Protein AF-A0A7C3NSJ6-F1 (afdb_monomer_lite)

Sequence (78 aa):
MEFSRPLTTSPGTPKTRLDILRRAFKATLADPEFLAQANKLKLDIAHVSGEESEKLVNEVLSIPPKVKENLRYLSSVK

Radius of gyration: 16.65 Å; chains: 1; bounding box: 30×33×43 Å

pLDDT: mean 86.95, std 10.48, range [44.22, 96.94]

Foldseek 3Di:
DLDDDDDDDDPPPDPVVVVVVQVVVVCLLVDPVNVVVCVVVVHDRDDDGPVVVVVVVVVVVPPDVVVCVVCVVVDPPD

Structure (mmCIF, N/CA/C/O backbone):
data_AF-A0A7C3NSJ6-F1
#
_entry.id   AF-A0A7C3NSJ6-F1
#
loop_
_atom_site.group_PDB
_atom_site.id
_atom_site.type_symbol
_atom_site.label_atom_id
_atom_site.label_alt_id
_atom_site.label_comp_id
_atom_site.label_asym_id
_atom_site.label_entity_id
_atom_site.label_seq_id
_atom_site.pdbx_PDB_ins_code
_atom_site.Cartn_x
_atom_site.Cartn_y
_atom_site.Cartn_z
_atom_site.occupancy
_atom_site.B_iso_or_equiv
_atom_site.auth_seq_id
_atom_site.auth_comp_id
_atom_site.auth_asym_id
_atom_site.auth_atom_id
_atom_site.pdbx_PDB_model_num
ATOM 1 N N . MET A 1 1 ? 3.030 8.532 7.641 1.00 50.16 1 MET A N 1
ATOM 2 C CA . MET A 1 1 ? 1.858 7.662 7.403 1.00 50.16 1 MET A CA 1
ATOM 3 C C . MET A 1 1 ? 2.283 6.645 6.370 1.00 50.16 1 MET A C 1
ATOM 5 O O . MET A 1 1 ? 2.444 7.025 5.220 1.00 50.16 1 MET A O 1
ATOM 9 N N . GLU A 1 2 ? 2.556 5.411 6.789 1.00 60.06 2 GLU A N 1
ATOM 10 C CA . GLU A 1 2 ? 3.160 4.396 5.910 1.00 60.06 2 GLU A CA 1
ATOM 11 C C . GLU A 1 2 ? 2.222 3.954 4.774 1.00 60.06 2 GLU A C 1
ATOM 13 O O . GLU A 1 2 ? 2.686 3.532 3.729 1.00 60.06 2 GLU A O 1
ATOM 18 N N . PHE A 1 3 ? 0.914 4.196 4.893 1.00 67.00 3 PHE A N 1
ATOM 19 C CA . PHE A 1 3 ? -0.073 4.007 3.831 1.00 67.00 3 PHE A CA 1
ATOM 20 C C . PHE A 1 3 ? -1.021 5.214 3.808 1.00 67.00 3 PHE A C 1
ATOM 22 O O . PHE A 1 3 ? -1.812 5.411 4.728 1.00 67.00 3 PHE A O 1
ATOM 29 N N . SER A 1 4 ? -0.894 6.076 2.793 1.00 69.88 4 SER A N 1
ATOM 30 C CA . SER A 1 4 ? -1.665 7.332 2.691 1.00 69.88 4 SER A CA 1
ATOM 31 C C . SER A 1 4 ? -2.674 7.353 1.541 1.00 69.88 4 SER A C 1
ATOM 33 O O . SER A 1 4 ? -3.618 8.141 1.567 1.00 69.88 4 SER A O 1
ATOM 35 N N . ARG A 1 5 ? -2.495 6.495 0.528 1.00 84.38 5 ARG A N 1
ATOM 36 C CA . ARG A 1 5 ? -3.327 6.451 -0.684 1.00 84.38 5 ARG A CA 1
ATOM 37 C C . ARG A 1 5 ? -3.763 5.011 -0.991 1.00 84.38 5 ARG A C 1
ATOM 39 O O . ARG A 1 5 ? -3.147 4.361 -1.835 1.00 84.38 5 ARG A O 1
ATOM 46 N N . PRO A 1 6 ? -4.802 4.504 -0.297 1.00 84.94 6 PRO A N 1
ATOM 47 C CA . PRO A 1 6 ? -5.369 3.189 -0.567 1.00 84.94 6 PRO A CA 1
ATOM 48 C C . PRO A 1 6 ? -5.854 3.038 -2.003 1.00 84.94 6 PRO A C 1
ATOM 50 O O . PRO A 1 6 ? -6.562 3.909 -2.506 1.00 84.94 6 PRO A O 1
ATOM 53 N N . LEU A 1 7 ? -5.611 1.869 -2.592 1.00 88.38 7 LEU A N 1
ATOM 54 C CA . LEU A 1 7 ? -6.442 1.356 -3.674 1.00 88.38 7 LEU A CA 1
ATOM 55 C C . LEU A 1 7 ? -7.299 0.218 -3.116 1.00 88.38 7 LEU A C 1
ATOM 57 O O . LEU A 1 7 ? -6.774 -0.803 -2.673 1.00 88.38 7 LEU A O 1
ATOM 61 N N . THR A 1 8 ? -8.615 0.407 -3.094 1.00 89.94 8 THR A N 1
ATOM 62 C CA . THR A 1 8 ? -9.565 -0.541 -2.497 1.00 89.94 8 THR A CA 1
ATOM 63 C C . THR A 1 8 ? -10.477 -1.158 -3.552 1.00 89.94 8 THR A C 1
ATOM 65 O O . THR A 1 8 ? -10.631 -0.645 -4.659 1.00 89.94 8 THR A O 1
ATOM 68 N N . THR A 1 9 ? -11.079 -2.295 -3.206 1.00 90.75 9 THR A N 1
ATOM 69 C CA . THR A 1 9 ? -12.074 -2.986 -4.039 1.00 90.75 9 THR A CA 1
ATOM 70 C C . THR A 1 9 ? -13.394 -3.093 -3.285 1.00 90.75 9 THR A C 1
ATOM 72 O O . THR A 1 9 ? -13.452 -2.850 -2.078 1.00 90.75 9 THR A O 1
ATOM 75 N N . SER A 1 10 ? -14.468 -3.443 -3.991 1.00 90.31 10 SER A N 1
ATOM 76 C CA . SER A 1 10 ? -15.782 -3.616 -3.377 1.00 90.31 10 SER A CA 1
ATOM 77 C C . SER A 1 10 ? -15.780 -4.749 -2.336 1.00 90.31 10 SER A C 1
ATOM 79 O O . SER A 1 10 ? -15.103 -5.770 -2.536 1.00 90.31 10 SER A O 1
ATOM 81 N N . PRO A 1 11 ? -16.574 -4.621 -1.255 1.00 87.75 11 PRO A N 1
ATOM 82 C CA . PRO A 1 11 ? -16.807 -5.713 -0.316 1.00 87.75 11 PRO A CA 1
ATOM 83 C C . PRO A 1 11 ? -17.279 -6.980 -1.040 1.00 87.75 11 PRO A C 1
ATOM 85 O O . PRO A 1 11 ? -18.077 -6.908 -1.972 1.00 87.75 11 PRO A O 1
ATOM 88 N N . GLY A 1 12 ? -16.786 -8.146 -0.619 1.00 89.75 12 GLY A N 1
ATOM 89 C CA . GLY A 1 12 ? -17.162 -9.433 -1.219 1.00 89.75 12 GLY A CA 1
ATOM 90 C C . GLY A 1 12 ? -16.414 -9.800 -2.507 1.00 89.75 12 GLY A C 1
ATOM 91 O O . GLY A 1 12 ? -16.745 -10.809 -3.128 1.00 89.75 12 GLY A O 1
ATOM 92 N N . THR A 1 13 ? -15.392 -9.034 -2.908 1.00 92.00 13 THR A N 1
ATOM 93 C CA . THR A 1 13 ? -14.520 -9.413 -4.033 1.00 92.00 13 THR A CA 1
ATOM 94 C C . THR A 1 13 ? -13.932 -10.820 -3.808 1.00 92.00 13 THR A C 1
ATOM 96 O O . THR A 1 13 ? -13.309 -11.058 -2.771 1.00 92.00 13 THR A O 1
ATOM 99 N N . PRO A 1 14 ? -14.092 -11.768 -4.757 1.00 95.50 14 PRO A N 1
ATOM 100 C CA . PRO A 1 14 ? -13.570 -13.124 -4.608 1.00 95.50 14 PRO A CA 1
ATOM 101 C C . PRO A 1 14 ? -12.058 -13.144 -4.364 1.00 95.50 14 PRO A C 1
ATOM 103 O O . PRO A 1 14 ? -11.313 -12.461 -5.070 1.00 95.50 14 PRO A O 1
ATOM 106 N N . LYS A 1 15 ? -11.592 -13.990 -3.431 1.00 91.69 15 LYS A N 1
ATOM 107 C CA . LYS A 1 15 ? -10.168 -14.091 -3.046 1.00 91.69 15 LYS A CA 1
ATOM 108 C C . LYS A 1 15 ? -9.233 -14.269 -4.244 1.00 91.69 15 LYS A C 1
ATOM 110 O O . LYS A 1 15 ? -8.204 -13.612 -4.317 1.00 91.69 15 LYS A O 1
ATOM 115 N N . THR A 1 16 ? -9.619 -15.089 -5.220 1.00 94.81 16 THR A N 1
ATOM 116 C CA . THR A 1 16 ? -8.835 -15.306 -6.445 1.00 94.81 16 THR A CA 1
ATOM 117 C C . THR A 1 16 ? -8.652 -14.024 -7.257 1.00 94.81 16 THR A C 1
ATOM 119 O O . THR A 1 16 ? -7.566 -13.767 -7.763 1.00 94.81 16 THR A O 1
ATOM 122 N N . ARG A 1 17 ? -9.693 -13.187 -7.367 1.00 95.00 17 ARG A N 1
ATOM 123 C CA . ARG A 1 17 ? -9.596 -11.895 -8.067 1.00 95.00 17 ARG A CA 1
ATOM 124 C C . ARG A 1 17 ? -8.753 -10.907 -7.274 1.00 95.00 17 ARG A C 1
ATOM 126 O O . ARG A 1 17 ? -7.940 -10.200 -7.859 1.00 95.00 17 ARG A O 1
ATOM 133 N N . LEU A 1 18 ? -8.924 -10.891 -5.954 1.00 93.31 18 LEU A N 1
ATOM 134 C CA . LEU A 1 18 ? -8.139 -10.044 -5.064 1.00 93.31 18 LEU A CA 1
ATOM 135 C C . LEU A 1 18 ? -6.640 -10.354 -5.171 1.00 93.31 18 LEU A C 1
ATOM 137 O O . LEU A 1 18 ? -5.835 -9.435 -5.283 1.00 93.31 18 LEU A O 1
ATOM 141 N N . ASP A 1 19 ? -6.273 -11.633 -5.199 1.00 93.31 19 ASP A N 1
ATOM 142 C CA . ASP A 1 19 ? -4.886 -12.073 -5.358 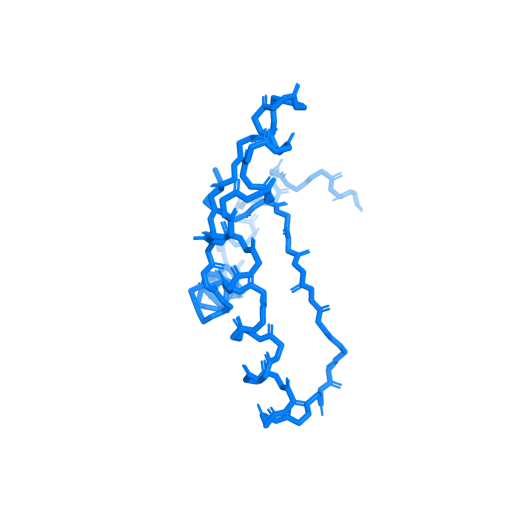1.00 93.31 19 ASP A CA 1
ATOM 143 C C . ASP A 1 19 ? -4.279 -11.632 -6.702 1.00 93.31 19 ASP A C 1
ATOM 145 O O . ASP A 1 19 ? -3.173 -11.092 -6.739 1.00 93.31 19 ASP A O 1
ATOM 149 N N . ILE A 1 20 ? -5.029 -11.777 -7.801 1.00 95.75 20 ILE A N 1
ATOM 150 C CA . ILE A 1 20 ? -4.605 -11.297 -9.126 1.00 95.75 20 ILE A CA 1
ATOM 151 C C . ILE A 1 20 ? -4.345 -9.787 -9.095 1.00 95.75 20 ILE A C 1
ATOM 153 O O . ILE A 1 20 ? -3.300 -9.336 -9.563 1.00 95.75 20 ILE A O 1
ATOM 157 N N . LEU A 1 21 ? -5.262 -9.008 -8.513 1.00 94.56 21 LEU A N 1
ATOM 158 C CA . LEU A 1 21 ? -5.128 -7.553 -8.415 1.00 94.56 21 LEU A CA 1
ATOM 159 C C . LEU A 1 21 ? -3.923 -7.146 -7.561 1.00 94.56 21 LEU A C 1
ATOM 161 O O . LEU A 1 21 ? -3.170 -6.262 -7.959 1.00 94.56 21 LEU A O 1
ATOM 165 N N . ARG A 1 22 ? -3.693 -7.818 -6.427 1.00 93.69 22 ARG A N 1
ATOM 166 C CA . ARG A 1 22 ? -2.521 -7.577 -5.568 1.00 93.69 22 ARG A CA 1
ATOM 167 C C . ARG A 1 22 ? -1.216 -7.842 -6.308 1.00 93.69 22 ARG A C 1
ATOM 169 O O . ARG A 1 22 ? -0.303 -7.021 -6.244 1.00 93.69 22 ARG A O 1
ATOM 176 N N . ARG A 1 23 ? -1.129 -8.964 -7.030 1.00 94.50 23 ARG A N 1
ATOM 177 C CA . ARG A 1 23 ? 0.056 -9.311 -7.827 1.00 94.50 23 ARG A CA 1
ATOM 178 C C . ARG A 1 23 ? 0.302 -8.310 -8.948 1.00 94.50 23 ARG A C 1
ATOM 180 O O . ARG A 1 23 ? 1.431 -7.852 -9.093 1.00 94.50 23 ARG A O 1
ATOM 187 N N . ALA A 1 24 ? -0.740 -7.947 -9.695 1.00 94.88 24 ALA A N 1
ATOM 188 C CA . ALA A 1 24 ? -0.640 -6.964 -10.769 1.00 94.88 24 ALA A CA 1
ATOM 189 C C . ALA A 1 24 ? -0.189 -5.598 -10.236 1.00 94.88 24 ALA A C 1
ATOM 191 O O . ALA A 1 24 ? 0.755 -5.019 -10.760 1.00 94.88 24 ALA A O 1
ATOM 192 N N . PHE A 1 25 ? -0.791 -5.128 -9.142 1.00 93.94 25 PHE A N 1
ATOM 193 C CA . PHE A 1 25 ? -0.439 -3.850 -8.528 1.00 93.94 25 PHE A CA 1
ATOM 194 C C . PHE A 1 25 ? 1.016 -3.821 -8.050 1.00 93.94 25 PHE A C 1
ATOM 196 O O . PHE A 1 25 ? 1.755 -2.894 -8.375 1.00 93.94 25 PHE A O 1
ATOM 203 N N . LYS A 1 26 ? 1.463 -4.873 -7.352 1.00 93.25 26 LYS A N 1
ATOM 204 C CA . LYS A 1 26 ? 2.864 -5.015 -6.936 1.00 93.25 26 LYS A CA 1
ATOM 205 C C . LYS A 1 26 ? 3.815 -4.995 -8.136 1.00 93.25 2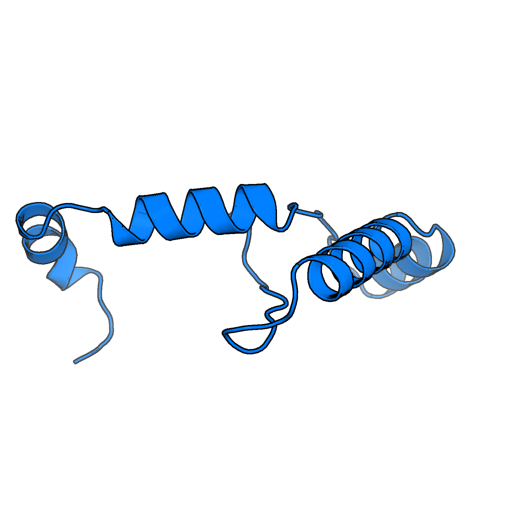6 LYS A C 1
ATOM 207 O O . LYS A 1 26 ? 4.854 -4.349 -8.061 1.00 93.25 26 LYS A O 1
ATOM 212 N N . ALA A 1 27 ? 3.472 -5.698 -9.217 1.00 95.44 27 ALA A N 1
ATOM 213 C CA . ALA A 1 27 ? 4.287 -5.729 -10.428 1.00 95.44 27 ALA A CA 1
ATOM 214 C C . ALA A 1 27 ? 4.389 -4.340 -11.077 1.00 95.44 27 ALA A C 1
ATOM 216 O O . ALA A 1 27 ? 5.489 -3.915 -11.404 1.00 95.44 27 ALA A O 1
ATOM 217 N N . THR A 1 28 ? 3.281 -3.601 -11.183 1.00 94.31 28 THR A N 1
ATOM 218 C CA . THR A 1 28 ? 3.273 -2.232 -11.725 1.00 94.31 28 THR A CA 1
ATOM 219 C C . THR A 1 28 ? 4.111 -1.270 -10.889 1.00 94.31 28 THR A C 1
ATOM 221 O O . THR A 1 28 ? 4.863 -0.482 -11.445 1.00 94.31 28 THR A O 1
ATOM 224 N N . LEU A 1 29 ? 4.028 -1.328 -9.557 1.00 92.62 29 LEU A N 1
ATOM 225 C CA . LEU A 1 29 ? 4.816 -0.432 -8.700 1.00 92.62 29 LEU A CA 1
ATOM 226 C C . LEU A 1 29 ? 6.314 -0.766 -8.679 1.00 92.62 29 LEU A C 1
ATOM 228 O O . LEU A 1 29 ? 7.115 0.076 -8.285 1.00 92.62 29 LEU A O 1
ATOM 232 N N . ALA A 1 30 ? 6.689 -1.978 -9.091 1.00 92.75 30 ALA A N 1
ATOM 233 C CA . ALA A 1 30 ? 8.077 -2.393 -9.264 1.00 92.75 30 ALA A CA 1
ATOM 234 C C . ALA A 1 30 ? 8.590 -2.191 -10.702 1.00 92.75 30 ALA A C 1
ATOM 236 O O . ALA A 1 30 ? 9.769 -2.428 -10.964 1.00 92.75 30 ALA A O 1
ATOM 237 N N . ASP A 1 31 ? 7.723 -1.786 -11.632 1.00 96.94 31 ASP A N 1
ATOM 238 C CA . ASP A 1 31 ? 8.074 -1.639 -13.038 1.00 96.94 31 ASP A CA 1
ATOM 239 C C . ASP A 1 31 ? 9.012 -0.432 -13.253 1.00 96.94 31 ASP A C 1
ATOM 241 O O . ASP A 1 31 ? 8.724 0.676 -12.782 1.00 96.94 31 ASP A O 1
ATOM 245 N N . PRO A 1 32 ? 10.149 -0.609 -13.952 1.00 94.75 32 PRO A N 1
ATOM 246 C CA . PRO A 1 32 ? 11.130 0.457 -14.123 1.00 94.75 32 PRO A CA 1
ATOM 247 C C . PRO A 1 32 ? 10.611 1.618 -14.978 1.00 94.75 32 PRO A C 1
ATOM 249 O O . PRO A 1 32 ? 10.988 2.765 -14.724 1.00 94.75 32 PRO A O 1
ATOM 252 N N . GLU A 1 33 ? 9.741 1.369 -15.962 1.00 96.19 33 GLU A N 1
ATOM 253 C CA . GLU A 1 33 ? 9.158 2.436 -16.781 1.00 96.19 33 GLU A CA 1
ATOM 254 C C . GLU A 1 33 ? 8.156 3.258 -15.968 1.00 96.19 33 GLU A C 1
ATOM 256 O O . GLU A 1 33 ? 8.149 4.493 -16.049 1.00 96.19 33 GLU A O 1
ATOM 261 N N . PHE A 1 34 ? 7.358 2.596 -15.128 1.00 95.25 34 PHE A N 1
ATOM 262 C CA . PHE A 1 34 ? 6.465 3.253 -14.176 1.00 95.25 34 PHE A CA 1
ATOM 263 C C . PHE A 1 34 ? 7.244 4.120 -13.180 1.00 95.25 34 PHE A C 1
ATOM 265 O O . PHE A 1 34 ? 6.936 5.303 -13.009 1.00 95.25 34 PHE A O 1
ATOM 272 N N . LEU A 1 35 ? 8.299 3.577 -12.567 1.00 94.81 35 LEU A N 1
ATOM 273 C CA . LEU A 1 35 ? 9.135 4.305 -11.609 1.00 94.81 35 LEU A CA 1
ATOM 274 C C . LEU A 1 35 ? 9.875 5.480 -12.258 1.00 94.81 35 LEU A C 1
ATOM 276 O O . LEU A 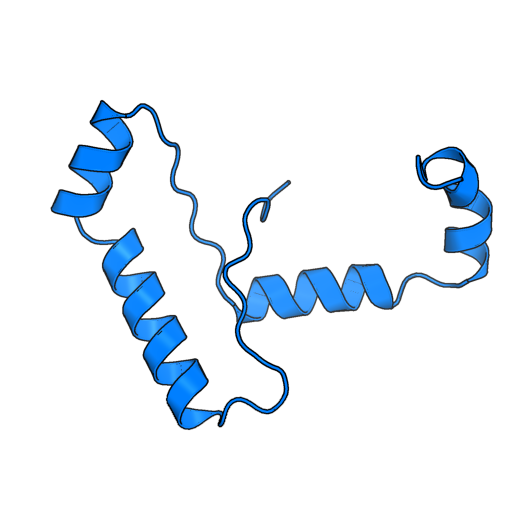1 35 ? 9.999 6.544 -11.646 1.00 94.81 35 LEU A O 1
ATOM 280 N N . ALA A 1 36 ? 10.342 5.342 -13.500 1.00 95.88 36 ALA A N 1
ATOM 281 C CA . ALA A 1 36 ? 10.967 6.443 -14.230 1.00 95.88 36 ALA A CA 1
ATOM 282 C C . ALA A 1 36 ? 9.981 7.597 -14.469 1.00 95.88 36 ALA A C 1
ATOM 284 O O . ALA A 1 36 ? 10.341 8.768 -14.320 1.00 95.88 36 ALA A O 1
ATOM 285 N N . GLN A 1 37 ? 8.728 7.286 -14.806 1.00 95.44 37 GLN A N 1
ATOM 286 C CA . GLN A 1 37 ? 7.675 8.292 -14.953 1.00 95.44 37 GLN A CA 1
ATOM 287 C C . GLN A 1 37 ? 7.303 8.932 -13.613 1.00 95.44 37 GLN A C 1
ATOM 289 O O . GLN A 1 37 ? 7.224 10.158 -13.531 1.00 95.44 37 GLN A O 1
ATOM 294 N N . ALA A 1 38 ? 7.154 8.136 -12.552 1.00 93.75 38 ALA A N 1
ATOM 295 C CA . ALA A 1 38 ? 6.883 8.640 -11.208 1.00 93.75 38 ALA A CA 1
ATOM 296 C C . ALA A 1 38 ? 7.970 9.623 -10.741 1.00 93.75 38 ALA A C 1
ATOM 298 O O . ALA A 1 38 ? 7.654 10.724 -10.291 1.00 93.75 38 ALA A O 1
ATOM 299 N N . ASN A 1 39 ? 9.247 9.294 -10.965 1.00 93.75 39 ASN A N 1
ATOM 300 C CA . ASN A 1 39 ? 10.372 10.177 -10.651 1.00 93.75 39 ASN A CA 1
ATOM 301 C C . ASN A 1 39 ? 10.333 11.497 -11.436 1.00 93.75 39 ASN A C 1
ATOM 303 O O . ASN A 1 39 ? 10.543 12.560 -10.853 1.00 93.75 39 ASN A O 1
ATOM 307 N N . LYS A 1 40 ? 10.009 11.467 -12.738 1.00 95.62 40 LYS A N 1
ATOM 308 C CA . LYS A 1 40 ? 9.834 12.696 -13.543 1.00 95.62 40 LYS A CA 1
ATOM 309 C C . LYS A 1 40 ? 8.740 13.601 -12.977 1.00 95.62 40 LYS A C 1
ATOM 311 O O . LYS A 1 40 ? 8.878 14.822 -12.999 1.00 95.62 40 LYS A O 1
ATOM 316 N N . LEU A 1 41 ? 7.677 12.998 -12.451 1.00 95.88 41 LEU A N 1
ATOM 317 C CA . LEU A 1 41 ? 6.559 13.689 -11.811 1.00 95.88 41 LEU A CA 1
ATOM 318 C C . LEU A 1 41 ? 6.817 14.026 -10.333 1.00 95.88 41 LEU A C 1
ATOM 320 O O . LEU A 1 41 ? 5.947 14.612 -9.692 1.00 95.88 41 LEU A O 1
ATOM 324 N N . LYS A 1 42 ? 8.002 13.693 -9.795 1.00 92.69 42 LYS A N 1
ATOM 325 C CA . LYS A 1 42 ? 8.373 13.852 -8.378 1.00 92.69 42 LYS A CA 1
ATOM 326 C C . LYS A 1 42 ? 7.392 13.159 -7.425 1.00 92.69 42 LYS A C 1
ATOM 328 O O . LYS A 1 42 ? 7.093 13.666 -6.345 1.00 92.69 42 LYS A O 1
ATOM 333 N N . LEU A 1 43 ? 6.873 12.009 -7.846 1.00 90.25 43 LEU A N 1
ATOM 334 C CA . LEU A 1 43 ? 6.016 11.150 -7.043 1.00 90.25 43 LEU A CA 1
ATOM 335 C C . LEU A 1 43 ? 6.884 10.108 -6.340 1.00 90.25 43 LEU A C 1
ATOM 337 O O . LEU A 1 43 ? 7.515 9.281 -6.995 1.00 90.25 43 LEU A O 1
ATOM 341 N N . ASP A 1 44 ? 6.894 10.152 -5.010 1.00 87.19 44 ASP A N 1
ATOM 342 C CA . ASP A 1 44 ? 7.509 9.114 -4.187 1.00 87.19 44 ASP A CA 1
ATOM 343 C C . ASP A 1 44 ? 6.587 7.890 -4.135 1.00 87.19 44 ASP A C 1
ATOM 345 O O . ASP A 1 44 ? 5.413 7.995 -3.759 1.00 87.19 44 ASP A O 1
ATOM 349 N N . ILE A 1 45 ? 7.102 6.740 -4.571 1.00 88.06 45 ILE A N 1
ATOM 350 C CA . ILE A 1 45 ? 6.347 5.489 -4.642 1.00 88.06 45 ILE A CA 1
ATOM 351 C C . ILE A 1 45 ? 6.901 4.524 -3.598 1.00 88.06 45 ILE A C 1
ATOM 353 O O . ILE A 1 45 ? 7.911 3.859 -3.817 1.00 88.06 45 ILE A O 1
ATOM 357 N N . ALA A 1 46 ? 6.185 4.407 -2.483 1.00 86.94 46 ALA A N 1
ATOM 358 C CA . ALA A 1 46 ? 6.413 3.391 -1.466 1.00 86.94 46 ALA A CA 1
ATOM 359 C C . ALA A 1 46 ? 5.235 2.408 -1.465 1.00 86.94 46 ALA A C 1
ATOM 361 O O . ALA A 1 46 ? 4.113 2.748 -1.085 1.00 86.94 46 ALA A O 1
ATOM 362 N N . HIS A 1 47 ? 5.473 1.185 -1.939 1.00 85.88 47 HIS A N 1
ATOM 363 C CA . HIS A 1 47 ? 4.446 0.148 -1.957 1.00 85.88 47 HIS A CA 1
ATOM 364 C C . HIS A 1 47 ? 4.257 -0.458 -0.561 1.00 85.88 47 HIS A C 1
ATOM 366 O O . HIS A 1 47 ? 5.187 -1.032 0.001 1.00 85.88 47 HIS A O 1
ATOM 372 N N . VAL A 1 48 ? 3.019 -0.422 -0.066 1.00 88.62 48 VAL A N 1
ATOM 373 C CA . VAL A 1 48 ? 2.562 -1.218 1.079 1.00 88.62 48 VAL A CA 1
ATOM 374 C C . VAL A 1 48 ? 1.637 -2.310 0.569 1.00 88.62 48 VAL A C 1
ATOM 376 O O . VAL A 1 48 ? 0.731 -2.042 -0.222 1.00 88.62 48 VAL A O 1
ATOM 379 N N . SER A 1 49 ? 1.862 -3.549 1.011 1.00 89.31 49 SER A N 1
ATOM 380 C CA . SER A 1 49 ? 1.027 -4.669 0.584 1.00 89.31 49 SER A CA 1
ATOM 381 C C . SER A 1 49 ? -0.411 -4.511 1.090 1.00 89.31 49 SER A C 1
ATOM 383 O O . SER A 1 49 ? -0.681 -3.874 2.112 1.00 89.31 49 SER A O 1
ATOM 385 N N . GLY A 1 50 ? -1.354 -5.132 0.378 1.00 86.12 50 GLY A N 1
ATOM 386 C CA . GLY A 1 50 ? -2.749 -5.160 0.816 1.00 86.12 50 GLY A CA 1
ATOM 387 C C . GLY A 1 50 ? -2.920 -5.822 2.187 1.00 86.12 50 GLY A C 1
ATOM 388 O O . GLY A 1 50 ? -3.736 -5.364 2.972 1.00 86.12 50 GLY A O 1
ATOM 389 N N . GLU A 1 51 ? -2.117 -6.842 2.493 1.00 88.12 51 GLU A N 1
ATOM 390 C CA . GLU A 1 51 ? -2.158 -7.562 3.773 1.00 88.12 51 GLU A CA 1
ATOM 391 C C . GLU A 1 51 ? -1.678 -6.689 4.940 1.00 88.12 51 GLU A C 1
ATOM 393 O O . GLU A 1 51 ? -2.341 -6.619 5.974 1.00 88.12 51 GLU A O 1
ATOM 398 N N . GLU A 1 52 ? -0.575 -5.956 4.758 1.00 88.50 52 GLU A N 1
ATOM 399 C CA . GLU A 1 52 ? -0.093 -5.003 5.765 1.00 88.50 52 GLU A CA 1
ATOM 400 C C . GLU A 1 52 ? -1.091 -3.853 5.943 1.00 88.50 52 GLU A C 1
ATOM 402 O O . GLU A 1 52 ? -1.379 -3.434 7.063 1.00 88.50 52 GLU A O 1
ATOM 407 N N . SER A 1 53 ? -1.705 -3.399 4.846 1.00 86.88 53 SER A N 1
ATOM 408 C CA . SER A 1 53 ? -2.755 -2.377 4.890 1.00 86.88 53 SER A CA 1
ATOM 409 C C . SER A 1 53 ? -3.983 -2.858 5.679 1.00 86.88 53 SER A C 1
ATOM 411 O O . SER A 1 53 ? -4.512 -2.116 6.504 1.00 86.88 53 SER A O 1
ATOM 413 N N . GLU A 1 54 ? -4.425 -4.104 5.478 1.00 86.31 54 GLU A N 1
ATOM 414 C CA . GLU A 1 54 ? -5.520 -4.718 6.244 1.00 86.31 54 GLU A CA 1
ATOM 415 C C . GLU A 1 54 ? -5.180 -4.836 7.731 1.00 86.31 54 GLU A C 1
ATOM 417 O O . GLU A 1 54 ? -6.022 -4.546 8.582 1.00 86.31 54 GLU A O 1
ATOM 422 N N . LYS A 1 55 ? -3.949 -5.232 8.058 1.00 88.62 55 LYS A N 1
ATOM 423 C CA . LYS A 1 55 ? -3.473 -5.326 9.441 1.00 88.62 55 LYS A CA 1
ATOM 424 C C . LYS A 1 55 ? -3.509 -3.965 10.139 1.00 88.62 55 LYS A C 1
ATOM 426 O O . LYS A 1 55 ? -4.090 -3.861 11.217 1.00 88.62 55 LYS A O 1
ATOM 431 N N . LEU A 1 56 ? -2.961 -2.930 9.502 1.00 85.81 56 LEU A N 1
ATOM 432 C CA . LEU A 1 56 ? -2.958 -1.562 10.030 1.00 85.81 56 LEU A CA 1
ATOM 433 C C . LEU A 1 56 ? -4.381 -1.023 10.219 1.00 85.81 56 LEU A C 1
ATOM 435 O O . LEU A 1 56 ? -4.695 -0.438 11.253 1.00 85.81 56 LEU A O 1
ATOM 439 N N . VAL A 1 57 ? -5.274 -1.256 9.252 1.00 85.94 57 VAL A N 1
ATOM 440 C CA . VAL A 1 57 ? -6.681 -0.849 9.371 1.00 85.94 57 VAL A CA 1
ATOM 441 C C . VAL A 1 57 ? -7.365 -1.573 10.530 1.00 85.94 57 VAL A C 1
ATOM 443 O O . VAL A 1 57 ? -8.042 -0.928 11.329 1.00 85.94 57 VAL A O 1
ATOM 446 N N . ASN A 1 58 ? -7.175 -2.886 10.667 1.00 87.12 58 ASN A N 1
ATOM 447 C CA . ASN A 1 58 ? -7.757 -3.649 11.771 1.00 87.12 58 ASN A CA 1
ATOM 448 C C . ASN A 1 58 ? -7.248 -3.176 13.135 1.00 87.12 58 ASN A C 1
ATOM 450 O O . ASN A 1 58 ? -8.042 -3.068 14.068 1.00 87.12 58 ASN A O 1
ATOM 454 N N . GLU A 1 59 ? -5.964 -2.838 13.247 1.00 87.44 59 GLU A N 1
ATOM 455 C CA . GLU A 1 59 ? -5.390 -2.273 14.469 1.00 87.44 59 GLU A CA 1
ATOM 456 C C . GLU A 1 59 ? -6.098 -0.967 14.854 1.00 87.44 59 GLU A C 1
ATOM 458 O O . GLU A 1 59 ? -6.613 -0.844 15.968 1.00 87.44 59 GLU A O 1
ATOM 463 N N . VAL A 1 60 ? -6.243 -0.039 13.905 1.00 84.69 60 VAL A N 1
ATOM 464 C CA . VAL A 1 60 ? -6.949 1.234 14.122 1.00 84.69 60 VAL A CA 1
ATOM 465 C C . VAL A 1 60 ? -8.419 1.011 14.492 1.00 84.69 60 VAL A C 1
ATOM 467 O O . VAL A 1 60 ? -8.953 1.667 15.391 1.00 84.69 60 VAL A O 1
ATOM 470 N N . LEU A 1 61 ? -9.100 0.069 13.839 1.00 84.00 61 LEU A N 1
ATOM 471 C CA . LEU A 1 61 ? -10.502 -0.233 14.135 1.00 84.00 61 LEU A CA 1
ATOM 472 C C . LEU A 1 61 ? -10.680 -0.888 15.514 1.00 84.00 61 LEU A C 1
ATOM 474 O O . LEU A 1 61 ? -11.683 -0.610 16.186 1.00 84.00 61 LEU A O 1
ATOM 478 N N . SER A 1 62 ? -9.696 -1.677 15.959 1.00 88.31 62 SER A N 1
ATOM 479 C CA . SER A 1 62 ? -9.680 -2.384 17.247 1.00 88.31 62 SER A CA 1
ATOM 480 C C . SER A 1 62 ? -9.435 -1.491 18.467 1.00 88.31 62 SER A C 1
ATOM 482 O O . SER A 1 62 ? -9.579 -1.956 19.599 1.00 88.31 62 SER A O 1
ATOM 484 N N . ILE A 1 63 ? -9.113 -0.205 18.264 1.00 87.12 63 ILE A N 1
ATOM 485 C CA . ILE A 1 63 ? -8.878 0.748 19.356 1.00 87.12 63 ILE A CA 1
ATOM 486 C C . ILE A 1 63 ? -10.077 0.742 20.331 1.00 87.12 63 ILE A C 1
ATOM 488 O O . ILE A 1 63 ? -11.221 0.951 19.896 1.00 87.12 63 ILE A O 1
ATOM 492 N N . PRO A 1 64 ? -9.842 0.547 21.648 1.00 88.25 64 PRO A N 1
ATOM 493 C CA . PRO A 1 64 ? -10.908 0.481 22.639 1.00 88.25 64 PRO A CA 1
ATOM 494 C C . PRO A 1 64 ? -11.774 1.747 22.663 1.00 88.25 64 PRO A C 1
ATOM 496 O O . PRO A 1 64 ? -11.257 2.854 22.484 1.00 88.25 64 PRO A O 1
ATOM 499 N N . PRO A 1 65 ? -13.078 1.630 22.974 1.00 85.31 65 PRO A N 1
ATOM 500 C CA . PRO A 1 65 ? -13.998 2.76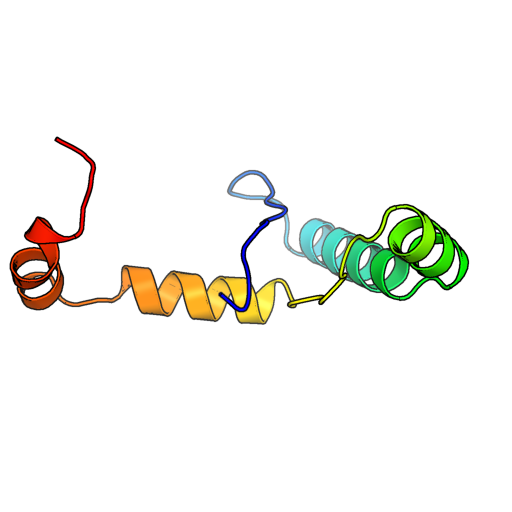9 22.985 1.00 85.31 65 PRO A CA 1
ATOM 501 C C . PRO A 1 65 ? -13.549 3.889 23.934 1.00 85.31 65 PRO A C 1
ATOM 503 O O . PRO A 1 65 ? -13.661 5.059 23.588 1.00 85.31 65 PRO A O 1
ATOM 506 N N . LYS A 1 66 ? -12.935 3.545 25.073 1.00 87.94 66 LYS A N 1
ATOM 507 C CA . LYS A 1 66 ? -12.385 4.522 26.026 1.00 87.94 66 LYS A CA 1
ATOM 508 C C . LYS A 1 66 ? -11.233 5.350 25.443 1.00 87.94 66 LYS A C 1
ATOM 510 O O . LYS A 1 66 ? -11.094 6.529 25.744 1.00 87.94 66 LYS A O 1
ATOM 515 N N . VAL A 1 67 ? -10.415 4.747 24.581 1.00 85.75 67 VAL A N 1
ATOM 516 C CA . VAL A 1 67 ? -9.339 5.458 23.879 1.00 85.75 67 VAL A CA 1
ATOM 517 C C . VAL A 1 67 ? -9.927 6.334 22.771 1.00 85.75 67 VAL A C 1
ATOM 519 O O . VAL A 1 67 ? -9.520 7.483 22.636 1.00 85.75 67 VAL A O 1
ATOM 522 N N . LYS A 1 68 ? -10.943 5.850 22.041 1.00 83.06 68 LYS A N 1
ATOM 523 C CA . LYS A 1 68 ? -11.685 6.663 21.058 1.00 83.06 68 LYS A CA 1
ATOM 524 C C . LYS A 1 68 ? -12.322 7.900 21.702 1.00 83.06 68 LYS A C 1
ATOM 526 O O . LYS A 1 68 ? -12.257 8.981 21.129 1.00 83.06 68 LYS A O 1
ATOM 531 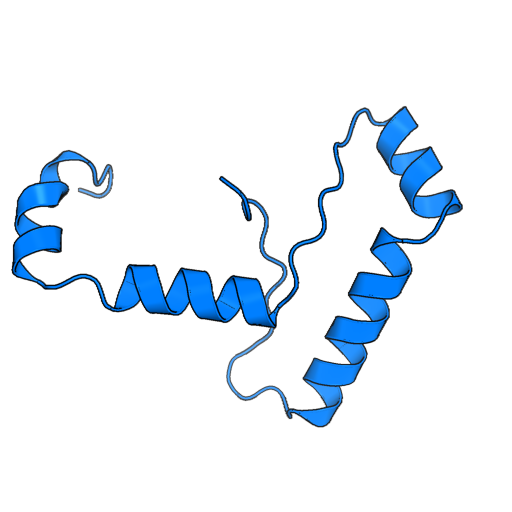N N . GLU A 1 69 ? -12.884 7.755 22.901 1.00 86.31 69 GLU A N 1
ATOM 532 C CA . GLU A 1 69 ? -13.461 8.862 23.669 1.00 86.31 69 GLU A CA 1
ATOM 533 C C . GLU A 1 69 ? -12.402 9.898 24.072 1.00 86.31 69 GLU A C 1
ATOM 535 O O . GLU A 1 69 ? -12.588 11.093 23.839 1.00 86.31 69 GLU A O 1
ATOM 540 N N . ASN A 1 70 ? -11.255 9.443 24.581 1.00 86.50 70 ASN A N 1
ATOM 541 C CA . ASN A 1 70 ? -10.147 10.325 24.951 1.00 86.50 70 ASN A CA 1
ATOM 542 C C . ASN A 1 70 ? -9.545 11.062 23.747 1.00 86.50 70 ASN A C 1
ATOM 544 O O . ASN A 1 70 ? -9.112 12.198 23.890 1.00 86.50 70 ASN A O 1
ATOM 548 N N . LEU A 1 71 ? -9.522 10.437 22.567 1.00 85.69 71 LEU A N 1
ATOM 549 C CA . LEU A 1 71 ? -8.979 11.016 21.332 1.00 85.69 71 LEU A CA 1
ATOM 550 C C . LEU A 1 71 ? -10.020 11.812 20.527 1.00 85.69 71 LEU A C 1
ATOM 552 O O . LEU A 1 71 ? -9.711 12.305 19.442 1.00 85.69 71 LEU A O 1
ATOM 556 N N . ARG A 1 72 ? -11.243 11.988 21.046 1.00 81.69 72 ARG A N 1
ATOM 557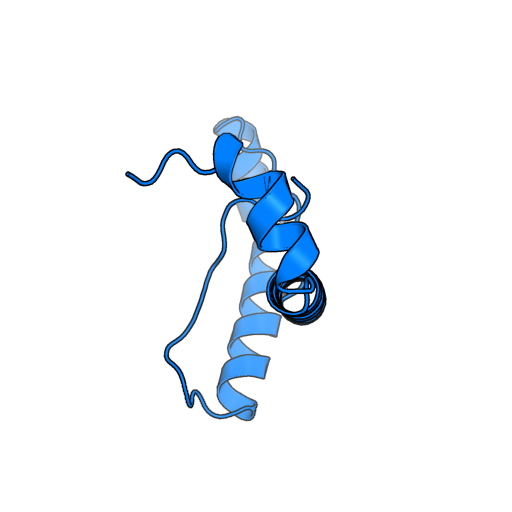 C CA . ARG A 1 72 ? -12.338 12.683 20.348 1.00 81.69 72 ARG A CA 1
ATOM 558 C C . ARG A 1 72 ? -11.990 14.123 19.961 1.00 81.69 72 ARG A C 1
ATOM 560 O O . ARG A 1 72 ? -12.476 14.603 18.947 1.00 81.69 72 ARG A O 1
ATOM 567 N N . TYR A 1 73 ? -11.113 14.789 20.713 1.00 85.00 73 TYR A N 1
ATOM 568 C CA . TYR A 1 73 ? -10.658 16.151 20.405 1.00 85.00 73 TYR A CA 1
ATOM 569 C C . TYR A 1 73 ? -9.776 16.248 19.142 1.00 85.00 73 TYR A C 1
ATOM 571 O O . TYR A 1 73 ? -9.591 17.344 18.623 1.00 85.00 73 TYR A O 1
ATOM 579 N N . LEU A 1 74 ? -9.239 15.125 18.641 1.00 80.62 74 LEU A N 1
ATOM 580 C CA . LEU A 1 74 ? -8.441 15.056 17.405 1.00 80.62 74 LEU A CA 1
ATOM 581 C C . LEU A 1 74 ? -9.297 14.809 16.151 1.00 80.62 74 LEU A C 1
ATOM 583 O O . LEU A 1 74 ? -8.817 14.962 15.029 1.00 80.62 74 LEU A O 1
ATOM 587 N N . SER A 1 75 ? -10.561 14.417 16.323 1.00 69.81 75 SER A N 1
ATOM 588 C CA . SER A 1 75 ? -11.506 14.220 15.226 1.00 69.81 75 SER A CA 1
ATOM 589 C C . SER A 1 75 ? -12.032 15.576 14.751 1.00 69.81 75 SER A C 1
ATOM 591 O O . SER A 1 75 ? -12.818 16.213 15.443 1.00 69.81 75 SER A O 1
ATOM 593 N N . SER A 1 76 ? -11.644 16.010 13.547 1.00 60.16 76 SER A N 1
ATOM 594 C CA . SER A 1 76 ? -12.207 17.208 12.886 1.00 60.16 76 SER A CA 1
ATOM 595 C C . SER A 1 76 ? -13.649 17.028 12.386 1.00 60.16 76 SER A C 1
ATOM 597 O O . SER A 1 76 ? -14.211 17.935 11.774 1.00 60.16 76 SER A O 1
ATOM 599 N N . VAL A 1 77 ? -14.265 15.868 12.621 1.00 54.62 77 VAL A N 1
ATOM 600 C CA . VAL A 1 77 ? -15.672 15.638 12.290 1.00 54.62 77 VAL A CA 1
ATOM 601 C C . VAL A 1 77 ? -16.521 16.140 13.458 1.00 54.62 77 VAL A C 1
ATOM 603 O O . VAL A 1 77 ? -16.451 15.581 14.553 1.00 54.62 77 VAL A O 1
ATOM 606 N N . LYS A 1 78 ? -17.257 17.231 13.211 1.00 44.22 78 LYS A N 1
ATOM 607 C CA . LYS A 1 78 ? -18.376 17.687 14.047 1.00 44.22 78 LYS A CA 1
ATOM 608 C C . LYS A 1 78 ? -19.486 16.644 14.078 1.00 44.22 78 LYS A C 1
ATOM 610 O O . LYS A 1 78 ? -19.758 16.067 13.002 1.00 44.22 78 LYS A O 1
#

Secondary structure (DSSP, 8-state):
----S-----TT--HHHHHHHHHHHHHHHT-HHHHHHHHHTT-------HHHHHHHHHHHHT--HHHHHHTGGG----